Protein AF-A0A5D9C3D9-F1 (afdb_monomer_lite)

Radius of gyration: 16.95 Å; chains: 1; bounding box: 41×36×41 Å

Secondary structure (DSSP, 8-state):
-EE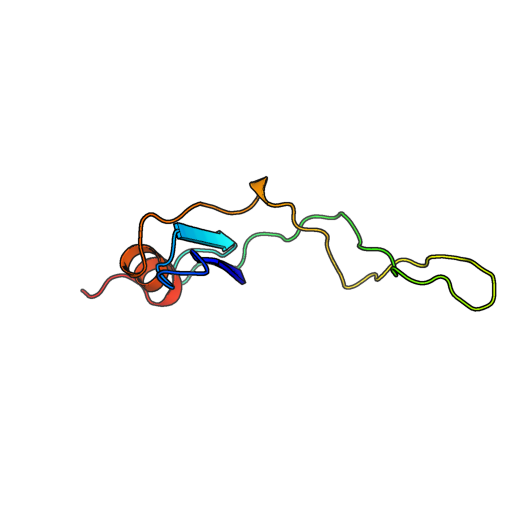EEE-TTT--EEEEEE-S-STTSPPPP--S-EEE-SS--TTS---EEEEEE---GGGSEEESSHHHHHHHHH----

Organism: NCBI:txid2606412

Structure (mmCIF, N/CA/C/O backbone):
data_AF-A0A5D9C3D9-F1
#
_entry.id   AF-A0A5D9C3D9-F1
#
loop_
_atom_site.group_PDB
_atom_site.id
_atom_site.type_symbol
_atom_site.label_atom_id
_atom_site.label_alt_id
_atom_site.label_comp_id
_atom_site.label_asym_id
_atom_site.label_entity_id
_atom_site.label_seq_id
_atom_site.pdbx_PDB_ins_code
_atom_site.Cartn_x
_atom_site.Cartn_y
_atom_site.Cartn_z
_atom_site.occupancy
_atom_site.B_iso_or_equiv
_atom_site.auth_seq_id
_atom_site.auth_comp_id
_atom_site.auth_asym_id
_atom_site.auth_atom_id
_atom_site.pdbx_PDB_model_num
ATOM 1 N N . MET A 1 1 ? 1.244 -6.019 1.993 1.00 92.50 1 MET A N 1
ATOM 2 C CA . MET A 1 1 ? 1.908 -4.696 1.909 1.00 92.50 1 MET A CA 1
ATOM 3 C C . MET A 1 1 ? 0.958 -3.642 2.445 1.00 92.50 1 MET A C 1
ATOM 5 O O . MET A 1 1 ? -0.199 -3.624 2.037 1.00 92.50 1 MET A O 1
ATOM 9 N N . ILE A 1 2 ? 1.455 -2.785 3.335 1.00 96.50 2 ILE A N 1
ATOM 10 C CA . ILE A 1 2 ? 0.702 -1.679 3.932 1.00 96.50 2 ILE A CA 1
ATOM 11 C C . ILE A 1 2 ? 1.313 -0.385 3.403 1.00 96.50 2 ILE A C 1
ATOM 13 O O . ILE A 1 2 ? 2.526 -0.199 3.489 1.00 96.50 2 ILE A O 1
ATOM 17 N N . TRP A 1 3 ? 0.489 0.488 2.833 1.00 97.06 3 TRP A N 1
ATOM 18 C CA . TRP A 1 3 ? 0.902 1.824 2.417 1.00 97.06 3 TRP A CA 1
ATOM 19 C C . TRP A 1 3 ? 0.050 2.859 3.144 1.00 97.06 3 TRP A C 1
ATOM 21 O O . TRP A 1 3 ? -1.129 3.040 2.840 1.00 97.06 3 TRP A O 1
ATOM 31 N N . LEU A 1 4 ? 0.679 3.533 4.103 1.00 96.75 4 LEU A N 1
ATOM 32 C CA . LEU A 1 4 ? 0.087 4.621 4.868 1.00 96.75 4 LEU A CA 1
ATOM 33 C C . LEU A 1 4 ? 0.411 5.960 4.207 1.00 96.75 4 LEU A C 1
ATOM 35 O O . LEU A 1 4 ? 1.527 6.188 3.738 1.00 96.75 4 LEU A O 1
ATOM 39 N N . THR A 1 5 ? -0.579 6.836 4.141 1.00 96.94 5 THR A N 1
ATOM 40 C CA . THR A 1 5 ? -0.392 8.265 3.880 1.00 96.94 5 THR A CA 1
ATOM 41 C C . THR A 1 5 ? -0.805 8.999 5.145 1.00 96.94 5 THR A C 1
ATOM 43 O O . THR A 1 5 ? -1.781 8.600 5.778 1.00 96.94 5 THR A O 1
ATOM 46 N N . TYR A 1 6 ? -0.048 10.021 5.520 1.00 97.12 6 TYR A N 1
ATOM 47 C CA . TYR A 1 6 ? -0.319 10.846 6.687 1.00 97.12 6 TYR A CA 1
ATOM 48 C C . TYR A 1 6 ? -0.207 12.320 6.307 1.00 97.12 6 TYR A C 1
ATOM 50 O O . TYR A 1 6 ? 0.437 12.660 5.309 1.00 97.12 6 TYR A O 1
ATOM 58 N N . ASP A 1 7 ? -0.886 13.165 7.065 1.00 97.44 7 ASP A N 1
ATOM 59 C CA . ASP A 1 7 ? -0.747 14.611 6.985 1.00 97.44 7 ASP A CA 1
ATOM 60 C C . ASP A 1 7 ? 0.550 15.034 7.703 1.00 97.44 7 ASP A C 1
ATOM 62 O O . ASP A 1 7 ? 0.754 14.643 8.851 1.00 97.44 7 ASP A O 1
ATOM 66 N N . PRO A 1 8 ? 1.472 15.765 7.053 1.00 97.06 8 PRO A N 1
ATOM 67 C CA . PRO A 1 8 ? 2.795 16.024 7.616 1.00 97.06 8 PRO A CA 1
ATOM 68 C C . PRO A 1 8 ? 2.800 16.970 8.824 1.00 97.06 8 PRO A C 1
ATOM 70 O O . PRO A 1 8 ? 3.775 16.939 9.574 1.00 97.06 8 PRO A O 1
ATOM 73 N N . ASP A 1 9 ? 1.751 17.772 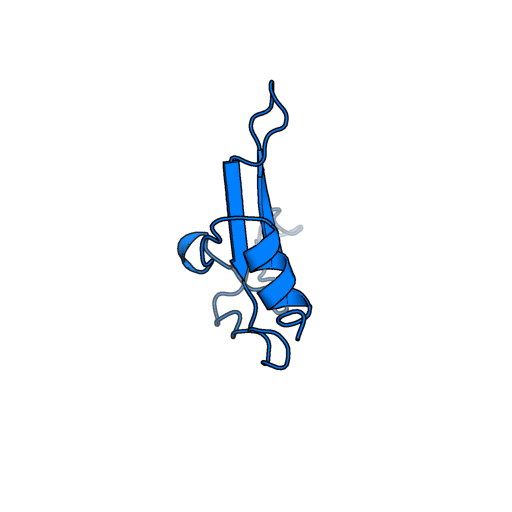9.022 1.00 97.94 9 ASP A N 1
ATOM 74 C CA . ASP A 1 9 ? 1.688 18.771 10.093 1.00 97.94 9 ASP A CA 1
ATOM 75 C C . ASP A 1 9 ? 1.048 18.185 11.359 1.00 97.94 9 ASP A C 1
ATOM 77 O O . ASP A 1 9 ? 1.573 18.329 12.464 1.00 97.94 9 ASP A O 1
ATOM 81 N N . SER A 1 10 ? -0.074 17.486 11.194 1.00 97.56 10 SER A N 1
ATOM 82 C CA . SER A 1 10 ? -0.821 16.838 12.283 1.00 97.56 10 SER A CA 1
ATOM 83 C C . SER A 1 10 ? -0.331 15.424 12.605 1.00 97.56 10 SER A C 1
ATOM 85 O O . SER A 1 10 ? -0.617 14.902 13.681 1.00 97.56 10 SER A O 1
ATOM 87 N N . LEU A 1 11 ? 0.406 14.797 11.681 1.00 95.38 11 LEU A N 1
ATOM 88 C CA . LEU A 1 11 ? 0.815 13.387 11.711 1.00 95.38 11 LEU A CA 1
ATOM 89 C C . LEU A 1 11 ? -0.350 12.386 11.706 1.00 95.38 11 LEU A C 1
ATOM 91 O O . LEU A 1 11 ? -0.139 11.185 11.901 1.00 95.38 11 LEU A O 1
ATOM 95 N N . GLU A 1 12 ? -1.571 12.844 11.431 1.00 96.38 12 GLU A N 1
ATOM 96 C CA . GLU A 1 12 ? -2.738 11.976 11.339 1.00 96.38 12 GLU A CA 1
ATOM 97 C C . GLU A 1 12 ? -2.689 11.108 10.078 1.00 96.38 12 GLU A C 1
ATOM 99 O O . GLU A 1 12 ? -2.324 11.555 8.986 1.00 96.38 12 GLU A O 1
ATOM 104 N N . ILE A 1 13 ? -3.082 9.839 10.210 1.00 96.50 13 ILE A N 1
ATOM 105 C CA . ILE A 1 13 ? -3.167 8.914 9.077 1.00 96.50 13 ILE A CA 1
ATOM 106 C C . ILE A 1 13 ? -4.370 9.301 8.214 1.00 96.50 13 ILE A C 1
ATOM 108 O O . ILE A 1 13 ? -5.515 9.187 8.636 1.00 96.50 13 ILE A O 1
ATOM 112 N N . THR A 1 14 ? -4.111 9.687 6.966 1.00 96.50 14 THR A N 1
ATOM 113 C CA . THR A 1 14 ? -5.138 10.128 6.011 1.00 96.50 14 THR A CA 1
ATOM 114 C C . THR A 1 14 ? -5.604 9.015 5.083 1.00 96.50 14 THR A C 1
ATOM 116 O O . THR A 1 14 ? -6.698 9.071 4.523 1.00 96.50 14 THR A O 1
ATOM 119 N N . THR A 1 15 ? -4.780 7.994 4.840 1.00 97.81 15 THR A N 1
ATOM 120 C CA . THR A 1 15 ? -5.218 6.825 4.070 1.00 97.81 15 THR A CA 1
ATOM 121 C C . THR A 1 15 ? -4.420 5.580 4.405 1.00 97.81 15 THR A C 1
ATOM 123 O O . THR A 1 15 ? -3.188 5.604 4.409 1.00 97.81 15 THR A O 1
ATOM 126 N N . ILE A 1 16 ? -5.126 4.458 4.536 1.00 98.38 16 ILE A N 1
ATOM 127 C CA . ILE A 1 16 ? -4.548 3.123 4.662 1.00 98.38 16 ILE A CA 1
ATOM 128 C C . ILE A 1 16 ? -4.825 2.349 3.375 1.00 98.38 16 ILE A C 1
ATOM 130 O O . ILE A 1 16 ? -5.976 2.138 2.996 1.00 98.38 16 ILE A O 1
ATOM 134 N N . ARG A 1 17 ? -3.769 1.924 2.679 1.00 98.19 17 ARG A N 1
ATOM 135 C CA . ARG A 1 17 ? -3.855 1.057 1.497 1.00 98.19 17 ARG A CA 1
ATOM 136 C C . ARG A 1 17 ? -3.335 -0.332 1.818 1.00 98.19 17 ARG A C 1
ATOM 138 O O . ARG A 1 17 ? -2.183 -0.489 2.225 1.00 98.19 17 ARG A O 1
ATOM 145 N N . TRP A 1 18 ? -4.167 -1.331 1.561 1.00 97.50 18 TRP A N 1
ATOM 146 C CA . TRP A 1 18 ? -3.890 -2.738 1.801 1.00 97.50 18 TRP A CA 1
ATOM 147 C C . TRP A 1 18 ? -3.749 -3.514 0.496 1.00 97.50 18 TRP A C 1
ATOM 149 O O . TRP A 1 18 ? -4.601 -3.445 -0.389 1.00 97.50 18 TRP A O 1
ATOM 159 N N . PHE A 1 19 ? -2.667 -4.279 0.395 1.00 97.31 19 PHE A N 1
ATOM 160 C CA . PHE A 1 19 ? -2.511 -5.326 -0.606 1.00 97.31 19 PHE A CA 1
ATOM 161 C C . PHE A 1 19 ? -2.084 -6.611 0.100 1.00 97.31 19 PHE A C 1
ATOM 163 O O . PHE A 1 19 ? -0.919 -6.766 0.484 1.00 97.31 19 PHE A O 1
ATOM 170 N N . GLY A 1 20 ? -3.045 -7.503 0.295 1.00 95.69 20 GLY A N 1
ATOM 171 C CA . GLY A 1 20 ? -2.914 -8.781 0.983 1.00 95.69 20 GLY A CA 1
ATOM 172 C C . GLY A 1 20 ? -4.267 -9.498 1.014 1.00 95.69 20 GLY A C 1
ATOM 173 O O . GLY A 1 20 ? -5.269 -8.924 0.585 1.00 95.69 20 GLY A O 1
ATOM 174 N N . GLY A 1 21 ? -4.276 -10.750 1.466 1.00 93.00 21 GLY A N 1
ATOM 175 C CA . GLY A 1 21 ? -5.511 -11.489 1.742 1.00 93.00 21 GLY A CA 1
ATOM 176 C C . GLY A 1 21 ? -6.068 -11.102 3.110 1.00 93.00 21 GLY A C 1
ATOM 177 O O . GLY A 1 21 ? -5.449 -10.305 3.819 1.00 93.00 21 GLY A O 1
ATOM 178 N N . ARG A 1 22 ? -7.219 -11.648 3.497 1.00 93.06 22 ARG A N 1
ATOM 179 C CA . ARG A 1 22 ? -7.641 -11.626 4.907 1.00 93.06 22 ARG A CA 1
ATOM 180 C C . ARG A 1 22 ? -6.744 -12.544 5.745 1.00 93.06 22 ARG A C 1
ATOM 182 O O . ARG A 1 22 ? -5.967 -13.335 5.208 1.00 93.06 22 ARG A O 1
ATOM 189 N N . PHE A 1 23 ? -6.877 -12.484 7.067 1.00 94.75 23 PHE A N 1
ATOM 190 C CA . PHE A 1 23 ? -6.218 -13.442 7.950 1.00 94.75 23 PHE A CA 1
ATOM 191 C C . PHE A 1 23 ? -6.562 -14.887 7.550 1.00 94.75 23 PHE A C 1
ATOM 193 O O . PHE A 1 23 ? -7.730 -15.231 7.377 1.00 94.75 23 PHE A O 1
ATOM 200 N N . GLY A 1 24 ? -5.530 -15.716 7.372 1.00 94.44 24 GLY A N 1
ATOM 201 C CA . GLY A 1 24 ? -5.654 -17.098 6.897 1.00 94.44 24 GLY A CA 1
ATOM 202 C C . GLY A 1 24 ? -5.755 -17.264 5.374 1.00 94.44 24 GLY A C 1
ATOM 203 O O . GLY A 1 24 ? -5.644 -18.387 4.886 1.00 94.44 24 GLY A O 1
ATOM 204 N N . GLU A 1 25 ? -5.909 -16.183 4.605 1.00 94.75 25 GLU A N 1
ATOM 205 C CA . GLU A 1 25 ? -5.938 -16.240 3.142 1.00 94.75 25 GLU A CA 1
ATOM 206 C C . GLU A 1 25 ? -4.535 -16.085 2.531 1.00 94.75 25 GLU A C 1
ATOM 208 O O . GLU A 1 25 ? -3.673 -15.384 3.076 1.00 94.75 25 GLU A O 1
ATOM 213 N N . PRO A 1 26 ? -4.281 -16.703 1.362 1.00 93.50 26 PRO A N 1
ATOM 214 C CA . PRO A 1 26 ? -3.026 -16.515 0.651 1.00 93.50 26 PRO A CA 1
ATOM 215 C C . PRO A 1 26 ? -2.860 -15.067 0.176 1.00 93.50 26 PRO A C 1
ATOM 217 O O . PRO A 1 26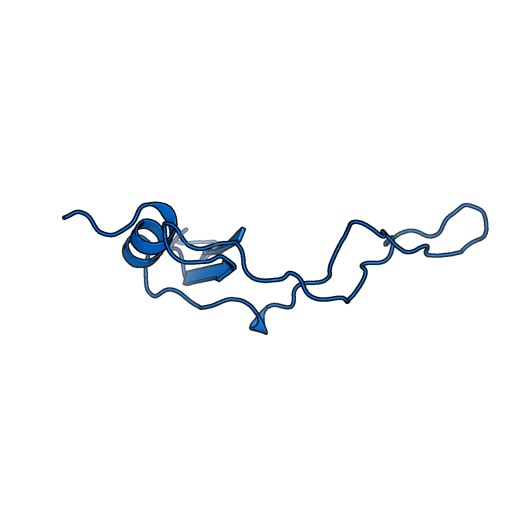 ? -3.817 -14.320 -0.038 1.00 93.50 26 PRO A O 1
ATOM 220 N N . MET A 1 27 ? -1.610 -14.676 -0.067 1.00 92.19 27 MET A N 1
ATOM 221 C CA . MET A 1 27 ? -1.318 -13.376 -0.660 1.00 92.19 27 MET A CA 1
ATOM 222 C C . MET A 1 27 ? -1.901 -13.287 -2.086 1.00 92.19 27 MET A C 1
ATOM 224 O O . MET A 1 27 ? -1.717 -14.220 -2.874 1.00 92.19 27 MET A O 1
ATOM 228 N N . PRO A 1 28 ? -2.534 -12.160 -2.468 1.00 94.69 28 PRO A N 1
ATOM 229 C CA . PRO A 1 28 ? -2.992 -11.943 -3.828 1.00 94.69 28 PRO A CA 1
ATOM 230 C C . PRO A 1 28 ? -1.833 -12.020 -4.821 1.00 94.69 28 PRO A C 1
ATOM 232 O O . PRO A 1 28 ? -0.713 -11.585 -4.535 1.00 94.69 28 PRO A O 1
ATOM 235 N N . ALA A 1 29 ? -2.117 -12.522 -6.021 1.00 94.75 29 ALA A N 1
ATOM 236 C CA . ALA A 1 29 ? -1.130 -12.590 -7.088 1.00 94.75 29 ALA A CA 1
ATOM 237 C C . ALA A 1 29 ? -0.557 -11.198 -7.413 1.00 94.75 29 ALA A C 1
ATOM 239 O O . ALA A 1 29 ? -1.293 -10.223 -7.580 1.00 94.75 29 ALA A O 1
ATOM 240 N N . LEU A 1 30 ? 0.769 -11.120 -7.561 1.00 94.50 30 LEU A N 1
ATOM 241 C CA . LEU A 1 30 ? 1.479 -9.874 -7.881 1.00 94.50 30 LEU A CA 1
ATOM 242 C C . LEU A 1 30 ? 1.321 -9.445 -9.355 1.00 94.50 30 LEU A C 1
ATOM 244 O O . LEU A 1 30 ? 1.702 -8.332 -9.721 1.00 94.50 30 LEU A O 1
ATOM 248 N N . GLY A 1 31 ? 0.770 -10.329 -10.192 1.00 94.12 31 GLY A N 1
ATOM 249 C CA . GLY A 1 31 ? 0.669 -10.177 -11.642 1.00 94.12 31 GLY A CA 1
ATOM 250 C C . GLY A 1 31 ? 1.989 -10.440 -12.373 1.00 94.12 31 GLY A C 1
ATOM 251 O O . GLY A 1 31 ? 3.002 -10.799 -11.771 1.00 94.12 31 GLY A O 1
ATOM 252 N N . ASP A 1 32 ? 1.983 -10.218 -13.688 1.00 95.06 32 ASP A N 1
ATOM 253 C CA . ASP A 1 32 ? 3.083 -10.631 -14.579 1.00 95.06 32 ASP A CA 1
ATOM 254 C C . ASP A 1 32 ? 3.979 -9.477 -15.036 1.00 95.06 32 ASP A C 1
ATOM 256 O O . ASP A 1 32 ? 4.989 -9.674 -15.713 1.00 95.06 32 ASP A O 1
ATOM 260 N N . ARG A 1 33 ? 3.647 -8.236 -14.659 1.00 96.25 33 ARG A N 1
ATOM 261 C CA . ARG A 1 33 ? 4.407 -7.060 -15.093 1.00 96.25 33 ARG A CA 1
ATOM 262 C C . ARG A 1 33 ? 5.754 -6.988 -14.373 1.00 96.25 33 ARG A C 1
ATOM 264 O O . ARG A 1 33 ? 5.831 -6.546 -13.228 1.00 96.25 33 ARG A O 1
ATOM 271 N N . ILE A 1 34 ? 6.821 -7.367 -15.072 1.00 96.00 34 ILE A N 1
ATOM 272 C CA . ILE A 1 34 ? 8.198 -7.361 -14.561 1.00 96.00 34 ILE A CA 1
ATOM 273 C C . ILE A 1 34 ? 8.731 -5.925 -14.433 1.00 96.00 34 ILE A C 1
ATOM 275 O O . ILE A 1 34 ? 8.652 -5.124 -15.371 1.00 96.00 34 ILE A O 1
ATOM 279 N N . ALA A 1 35 ? 9.305 -5.594 -13.274 1.00 94.62 35 ALA A N 1
ATOM 280 C CA . ALA A 1 35 ? 9.947 -4.297 -13.062 1.00 94.62 35 ALA A CA 1
ATOM 281 C C . ALA A 1 35 ? 11.282 -4.199 -13.824 1.00 94.62 35 ALA A C 1
ATOM 283 O O . ALA A 1 35 ? 11.965 -5.194 -14.052 1.00 94.62 35 ALA A O 1
ATOM 284 N N . ARG A 1 36 ? 11.704 -2.986 -14.193 1.00 93.75 36 ARG A N 1
ATOM 285 C CA . ARG A 1 36 ? 13.008 -2.740 -14.837 1.00 93.75 36 ARG A CA 1
ATOM 286 C C . ARG A 1 36 ? 13.941 -1.983 -13.904 1.00 93.75 36 ARG A C 1
ATOM 288 O O . ARG A 1 36 ? 13.491 -1.217 -13.055 1.00 93.75 36 ARG A O 1
ATOM 295 N N . ARG A 1 37 ? 15.251 -2.184 -14.066 1.00 91.38 37 ARG A N 1
ATOM 296 C CA . ARG A 1 37 ? 16.261 -1.395 -13.348 1.00 91.38 37 ARG A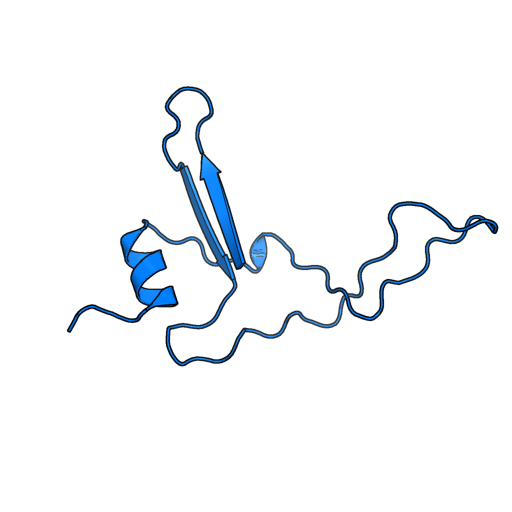 CA 1
ATOM 297 C C . ARG A 1 37 ? 16.128 0.085 -13.713 1.00 91.38 37 ARG A C 1
ATOM 299 O O . ARG A 1 37 ? 16.023 0.435 -14.886 1.00 91.38 37 ARG A O 1
ATOM 306 N N . THR A 1 38 ? 16.170 0.952 -12.704 1.00 89.50 38 THR A N 1
ATOM 307 C CA . THR A 1 38 ? 16.068 2.405 -12.896 1.00 89.50 38 THR A CA 1
ATOM 308 C C . THR A 1 38 ? 17.304 2.965 -13.600 1.00 89.50 38 THR A C 1
ATOM 310 O O . THR A 1 38 ? 17.174 3.809 -14.488 1.00 89.50 38 THR A O 1
ATOM 313 N N . ARG A 1 39 ? 18.493 2.451 -13.246 1.00 91.31 39 ARG A N 1
ATOM 314 C CA . ARG A 1 39 ? 19.772 2.785 -13.886 1.00 91.31 39 ARG A CA 1
ATOM 315 C C . ARG A 1 39 ? 20.131 1.752 -14.968 1.00 91.31 39 ARG A C 1
ATOM 317 O O . ARG A 1 39 ? 19.946 0.556 -14.718 1.00 91.31 39 ARG A O 1
ATOM 324 N N . PRO A 1 40 ? 20.620 2.189 -16.142 1.00 89.38 40 PRO A N 1
ATOM 325 C CA . PRO A 1 40 ? 21.167 1.288 -17.152 1.00 89.38 40 PRO A CA 1
ATOM 326 C C . PRO A 1 40 ? 22.434 0.562 -16.670 1.00 89.38 40 PRO A C 1
ATOM 328 O O . PRO A 1 40 ? 23.078 1.007 -15.721 1.00 89.38 40 PRO A O 1
ATOM 331 N N . ASN A 1 41 ? 22.780 -0.557 -17.309 1.00 89.75 41 ASN A N 1
ATOM 332 C CA . ASN A 1 41 ? 24.077 -1.217 -17.131 1.00 89.75 41 ASN A CA 1
ATOM 333 C C . ASN A 1 41 ? 25.193 -0.473 -17.901 1.00 89.75 41 ASN A C 1
ATOM 335 O O . ASN A 1 41 ? 24.938 0.565 -18.511 1.00 89.75 41 ASN A O 1
ATOM 339 N N . ALA A 1 42 ? 26.416 -1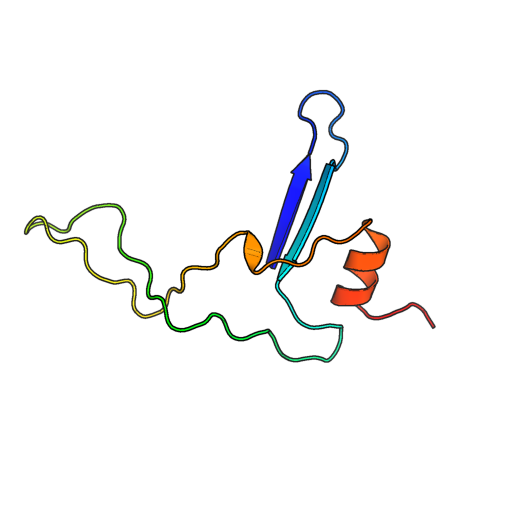.014 -17.883 1.00 91.00 42 ALA A N 1
ATOM 340 C CA . ALA A 1 42 ? 27.567 -0.446 -18.595 1.00 91.00 42 ALA A CA 1
ATOM 341 C C . ALA A 1 42 ? 27.325 -0.267 -20.109 1.00 91.00 42 ALA A C 1
ATOM 343 O O . ALA A 1 42 ? 27.839 0.673 -20.699 1.00 91.00 42 ALA A O 1
ATOM 344 N N . ASP A 1 43 ? 26.463 -1.094 -20.709 1.00 92.75 43 ASP A N 1
ATOM 345 C CA . ASP A 1 43 ? 26.083 -1.015 -22.128 1.00 92.75 43 ASP A CA 1
ATOM 346 C C . ASP A 1 43 ? 24.882 -0.084 -22.386 1.00 92.75 43 ASP A C 1
ATOM 348 O O . ASP A 1 43 ? 24.268 -0.130 -23.454 1.00 92.75 43 ASP A O 1
ATOM 352 N N . GLY A 1 44 ? 24.449 0.696 -21.390 1.00 91.81 44 GLY A N 1
ATOM 353 C CA . GLY A 1 44 ? 23.300 1.595 -21.515 1.00 91.81 44 GLY A CA 1
ATOM 354 C C . GLY A 1 44 ? 21.930 0.899 -21.517 1.00 91.81 44 GLY A C 1
ATOM 355 O O . GLY A 1 44 ? 20.909 1.549 -21.759 1.00 91.81 44 GLY A O 1
ATOM 356 N N . LYS A 1 45 ? 21.842 -0.399 -21.192 1.00 91.25 45 LYS A N 1
ATOM 357 C CA . LYS A 1 45 ? 20.586 -1.173 -21.199 1.00 91.25 45 LYS A CA 1
ATOM 358 C C . LYS A 1 45 ? 19.927 -1.238 -19.818 1.00 91.25 45 LYS A C 1
ATOM 360 O O . LYS A 1 45 ? 20.544 -1.609 -18.819 1.00 91.25 45 LYS A O 1
ATOM 365 N N . LYS A 1 46 ? 18.618 -0.959 -19.754 1.00 90.56 46 LYS A N 1
ATOM 366 C CA . LYS A 1 46 ? 17.784 -1.173 -18.552 1.00 90.56 46 LYS A CA 1
ATOM 367 C C . LYS A 1 46 ? 17.199 -2.584 -18.546 1.00 90.56 46 LYS A C 1
ATOM 369 O O . LYS A 1 46 ? 16.132 -2.844 -19.113 1.00 90.56 46 LYS A O 1
ATOM 374 N N . LEU A 1 47 ? 17.914 -3.493 -17.894 1.00 92.12 47 LEU A N 1
ATOM 375 C CA . LEU A 1 47 ? 17.525 -4.897 -17.794 1.00 92.12 47 LEU A CA 1
ATOM 376 C C . LEU A 1 47 ? 16.310 -5.104 -16.864 1.00 92.12 47 LEU A C 1
ATOM 378 O O . LEU A 1 47 ? 16.112 -4.323 -15.921 1.00 92.12 47 LEU A O 1
ATOM 382 N N . PRO A 1 48 ? 15.485 -6.137 -17.121 1.00 94.50 48 PRO A N 1
ATOM 383 C CA . PRO A 1 48 ? 14.426 -6.545 -16.205 1.00 94.50 48 PRO A CA 1
ATOM 384 C C . PRO A 1 48 ? 14.994 -6.994 -14.849 1.00 94.50 48 PRO A C 1
ATOM 386 O O . PRO A 1 48 ? 16.137 -7.440 -14.743 1.00 94.50 48 PRO A O 1
ATOM 389 N N . ARG A 1 49 ? 14.177 -6.873 -13.803 1.00 93.25 49 ARG A N 1
ATOM 390 C CA . ARG A 1 49 ? 14.361 -7.529 -12.506 1.00 93.25 49 ARG A CA 1
ATOM 391 C C . ARG A 1 49 ? 13.341 -8.657 -12.438 1.00 93.25 49 ARG A C 1
ATOM 393 O O . ARG A 1 49 ? 12.206 -8.421 -12.040 1.00 93.25 49 ARG A O 1
ATOM 400 N N . THR A 1 50 ? 13.725 -9.838 -12.913 1.00 92.62 50 THR A N 1
ATOM 401 C CA . THR A 1 50 ? 12.834 -10.993 -13.135 1.00 92.62 50 THR A CA 1
ATOM 402 C C . THR A 1 50 ? 12.048 -11.407 -11.899 1.00 92.62 50 THR A C 1
ATOM 404 O O . THR A 1 50 ? 10.911 -11.845 -12.041 1.00 92.62 50 THR A O 1
ATOM 407 N N . ASP A 1 51 ? 12.583 -11.159 -10.706 1.00 94.56 51 ASP A N 1
ATOM 408 C CA . ASP A 1 51 ? 11.939 -11.521 -9.437 1.00 94.56 51 ASP A CA 1
ATOM 409 C C . ASP A 1 51 ? 11.086 -10.382 -8.854 1.00 94.56 51 ASP A C 1
ATOM 411 O O . ASP A 1 51 ? 10.542 -10.483 -7.761 1.00 94.56 51 ASP A O 1
ATOM 415 N N . HIS A 1 52 ? 10.966 -9.260 -9.571 1.00 94.94 52 HIS A N 1
ATOM 416 C CA . HIS A 1 52 ? 10.219 -8.085 -9.132 1.00 94.94 52 HIS A CA 1
ATOM 417 C C . HIS A 1 52 ? 8.979 -7.884 -10.004 1.00 94.94 52 HIS A C 1
ATOM 419 O O . HIS A 1 52 ? 9.023 -8.019 -11.234 1.00 94.94 52 HIS A O 1
ATOM 425 N N . ARG A 1 53 ? 7.873 -7.486 -9.373 1.00 95.81 53 ARG A N 1
ATOM 426 C CA . ARG A 1 53 ? 6.622 -7.128 -10.050 1.00 95.81 53 ARG A CA 1
ATOM 427 C C . ARG A 1 53 ? 6.230 -5.686 -9.784 1.00 95.81 53 ARG A C 1
ATOM 429 O O . ARG A 1 53 ? 6.554 -5.116 -8.746 1.00 95.81 53 ARG A O 1
ATOM 436 N N . VAL A 1 54 ? 5.553 -5.094 -10.760 1.00 95.19 54 VAL A N 1
ATOM 437 C CA . VAL A 1 54 ? 4.991 -3.747 -10.660 1.00 95.19 54 VAL A CA 1
ATOM 438 C C . VAL A 1 54 ? 3.568 -3.846 -10.123 1.00 95.19 54 VAL A C 1
ATOM 440 O O . VAL A 1 54 ? 2.684 -4.343 -10.815 1.00 95.19 54 VAL A O 1
ATOM 443 N N . LEU A 1 55 ? 3.342 -3.308 -8.925 1.00 94.81 55 LEU A N 1
ATOM 444 C CA . LEU A 1 55 ? 2.010 -3.121 -8.353 1.00 94.81 55 LEU A CA 1
ATOM 445 C C . LEU A 1 55 ? 1.573 -1.663 -8.521 1.00 94.81 55 LEU A C 1
ATOM 447 O O . LEU A 1 55 ? 2.297 -0.743 -8.142 1.00 94.81 55 LEU A O 1
ATOM 451 N N . THR A 1 56 ? 0.389 -1.439 -9.090 1.00 95.19 56 THR A N 1
ATOM 452 C CA . THR A 1 56 ? -0.199 -0.097 -9.222 1.00 95.19 56 THR A CA 1
ATOM 453 C C . THR A 1 56 ? -1.004 0.270 -7.979 1.00 95.19 56 THR A C 1
ATOM 455 O O . THR A 1 56 ? -1.558 -0.597 -7.311 1.00 95.19 56 THR A O 1
ATOM 458 N N . ARG A 1 57 ? -1.156 1.570 -7.695 1.00 95.69 57 ARG A N 1
ATOM 459 C CA . ARG A 1 57 ? -1.974 2.061 -6.566 1.00 95.69 57 ARG A CA 1
ATOM 460 C C . ARG A 1 57 ? -3.418 1.543 -6.597 1.00 95.69 57 ARG A C 1
ATOM 462 O O . ARG A 1 57 ? -3.977 1.275 -5.544 1.00 95.69 57 ARG A O 1
ATOM 469 N N . SER A 1 58 ? -3.997 1.359 -7.785 1.00 95.69 58 SER A N 1
ATOM 470 C CA . SER A 1 58 ? -5.359 0.832 -7.973 1.00 95.69 58 SER A CA 1
ATOM 471 C C . SER A 1 58 ? -5.548 -0.617 -7.518 1.00 95.69 58 SER A C 1
ATOM 473 O O . SER A 1 58 ? -6.678 -1.060 -7.365 1.00 95.69 58 SER A O 1
ATOM 475 N N . ARG A 1 59 ? -4.462 -1.372 -7.309 1.00 96.44 59 ARG A N 1
ATOM 476 C CA . ARG A 1 59 ? -4.518 -2.759 -6.827 1.00 96.44 59 ARG A CA 1
ATOM 477 C C . ARG A 1 59 ? -4.754 -2.861 -5.323 1.00 96.44 59 ARG A C 1
ATOM 479 O O . ARG A 1 59 ? -4.976 -3.972 -4.853 1.00 96.44 59 ARG A O 1
ATOM 486 N N . PHE A 1 60 ? -4.659 -1.747 -4.603 1.00 97.31 60 PHE A N 1
ATOM 487 C CA . PHE A 1 60 ? -4.794 -1.694 -3.157 1.00 97.31 60 PHE A CA 1
ATOM 488 C C . PHE A 1 60 ? -6.230 -1.375 -2.770 1.00 97.31 60 PHE A C 1
ATOM 490 O O . PHE A 1 60 ? -6.823 -0.432 -3.297 1.00 97.31 60 PHE A O 1
ATOM 497 N N . THR A 1 61 ? -6.738 -2.101 -1.786 1.00 97.12 61 THR A N 1
ATOM 498 C CA . THR A 1 61 ? -7.989 -1.765 -1.111 1.00 97.12 61 THR A CA 1
ATOM 499 C C . THR A 1 61 ? -7.721 -0.632 -0.128 1.00 97.12 61 THR A C 1
ATOM 501 O O . THR A 1 61 ? -6.729 -0.664 0.602 1.00 97.12 61 THR A O 1
ATOM 504 N N . ILE A 1 62 ? -8.578 0.388 -0.113 1.00 97.94 62 ILE A N 1
ATOM 505 C CA . ILE A 1 62 ? -8.531 1.429 0.917 1.00 97.94 62 ILE A CA 1
ATOM 506 C C . ILE A 1 62 ? -9.271 0.899 2.140 1.00 97.94 62 ILE A C 1
ATOM 508 O O . ILE A 1 62 ? -10.416 0.470 2.019 1.00 97.94 62 ILE A O 1
ATOM 512 N N . LEU A 1 63 ? -8.607 0.911 3.292 1.00 97.75 63 LEU A N 1
ATOM 513 C CA . LEU A 1 63 ? -9.214 0.538 4.565 1.00 97.75 63 LEU A CA 1
ATOM 514 C C . LEU A 1 63 ? -9.656 1.800 5.316 1.00 97.75 63 LEU A C 1
ATOM 516 O O . LEU A 1 63 ? -8.967 2.820 5.216 1.00 97.75 63 LEU A O 1
ATOM 520 N N . PRO A 1 64 ? -10.789 1.743 6.037 1.00 96.44 64 PRO A N 1
ATOM 521 C CA . PRO A 1 64 ? -11.349 2.904 6.723 1.00 96.44 64 PRO A CA 1
ATOM 522 C C . PRO A 1 64 ? -10.502 3.349 7.920 1.00 96.44 64 PRO A C 1
ATOM 524 O O . PRO A 1 64 ? -10.413 4.543 8.184 1.00 96.44 64 PRO A O 1
ATOM 527 N N . ASP A 1 65 ? -9.862 2.410 8.620 1.00 95.38 65 ASP A N 1
ATOM 528 C CA . ASP A 1 65 ? -9.129 2.672 9.855 1.00 95.38 65 ASP A CA 1
ATOM 529 C C . ASP A 1 65 ? -8.106 1.561 10.174 1.00 95.38 65 ASP A C 1
ATOM 531 O O . ASP A 1 65 ? -7.916 0.595 9.424 1.00 95.38 65 ASP A O 1
ATOM 535 N N . ILE A 1 66 ? -7.401 1.734 11.296 1.00 95.25 66 ILE A N 1
ATOM 536 C CA . ILE A 1 66 ? -6.410 0.780 11.805 1.00 95.25 66 ILE A CA 1
ATOM 537 C C . ILE A 1 66 ? -7.063 -0.516 12.308 1.00 95.25 66 ILE A C 1
ATOM 539 O O . ILE A 1 66 ? -6.423 -1.564 12.232 1.00 95.25 66 ILE A O 1
ATOM 543 N N . GLY A 1 67 ? -8.318 -0.481 12.762 1.00 95.50 67 GLY A N 1
ATOM 544 C CA . GLY A 1 67 ? -9.061 -1.677 13.170 1.00 95.50 67 GLY A CA 1
ATOM 545 C C . GLY A 1 67 ? -9.276 -2.625 11.992 1.00 95.50 67 GLY A C 1
ATOM 546 O O . GLY A 1 67 ? -8.871 -3.780 12.047 1.00 95.50 67 GLY A O 1
ATOM 547 N N . ALA A 1 68 ? -9.758 -2.107 10.862 1.00 95.81 68 ALA A N 1
ATOM 548 C CA . ALA A 1 68 ? -9.913 -2.875 9.627 1.00 95.81 68 ALA A CA 1
ATOM 549 C C . ALA A 1 68 ? -8.575 -3.419 9.088 1.00 95.81 68 ALA A C 1
ATOM 551 O O . ALA A 1 68 ? -8.527 -4.464 8.433 1.00 95.81 68 ALA A O 1
ATOM 552 N N . LEU A 1 69 ? -7.468 -2.711 9.335 1.00 96.31 69 LEU A N 1
ATOM 553 C CA . LEU A 1 69 ? -6.132 -3.230 9.045 1.00 96.31 69 LEU A CA 1
ATOM 554 C C . LEU A 1 69 ? -5.763 -4.386 9.983 1.00 96.31 69 LEU A C 1
ATOM 556 O O . LEU A 1 69 ? -5.251 -5.398 9.507 1.00 96.31 69 LEU A O 1
ATOM 560 N N . ALA A 1 70 ? -6.027 -4.250 11.282 1.00 95.81 70 ALA A N 1
ATOM 561 C CA . ALA A 1 70 ? -5.789 -5.299 12.266 1.00 95.81 70 ALA A CA 1
ATOM 562 C C . ALA A 1 70 ? -6.608 -6.561 11.954 1.00 95.81 70 ALA A C 1
ATOM 564 O O . ALA A 1 70 ? -6.032 -7.646 11.935 1.00 95.81 70 ALA A O 1
ATOM 565 N N . ASP A 1 71 ? -7.882 -6.423 11.580 1.00 95.44 71 ASP A N 1
ATOM 566 C CA . ASP A 1 71 ? -8.737 -7.545 11.170 1.00 95.44 71 ASP A CA 1
ATOM 567 C C . ASP A 1 71 ? -8.150 -8.308 9.970 1.00 95.44 71 ASP A C 1
ATOM 569 O O . ASP A 1 71 ? -8.172 -9.539 9.920 1.00 95.44 71 ASP A O 1
ATOM 573 N N . ASN A 1 72 ? -7.569 -7.596 8.998 1.00 94.94 72 ASN A N 1
ATOM 574 C CA . ASN A 1 72 ? -6.905 -8.234 7.857 1.00 94.94 72 ASN A CA 1
ATOM 575 C C . ASN A 1 72 ? -5.586 -8.920 8.241 1.00 94.94 72 ASN A C 1
ATOM 577 O O . ASN A 1 72 ? -5.212 -9.906 7.607 1.00 94.94 72 ASN A O 1
ATOM 581 N N . LEU A 1 73 ? -4.872 -8.407 9.245 1.00 94.69 73 LEU A N 1
ATOM 582 C CA . LEU A 1 73 ? -3.584 -8.950 9.682 1.00 94.69 73 LEU A CA 1
ATOM 583 C C . LEU A 1 73 ? -3.726 -10.139 10.634 1.00 94.69 73 LEU A C 1
ATOM 585 O O . LEU A 1 73 ? -2.927 -11.070 10.556 1.00 94.69 73 LEU A O 1
ATOM 589 N N . PHE A 1 74 ? -4.709 -10.095 11.530 1.00 93.94 74 PHE A N 1
ATOM 590 C CA . PHE A 1 74 ? -4.793 -10.978 12.696 1.00 93.94 74 PHE A CA 1
ATOM 591 C C . PHE A 1 74 ? -6.148 -11.677 12.839 1.00 93.94 74 PHE A C 1
ATOM 593 O O . PHE A 1 74 ? -6.287 -12.564 13.678 1.00 93.94 74 PHE A O 1
ATOM 600 N N . GLY A 1 75 ? -7.127 -11.316 12.009 1.00 91.75 75 GLY A N 1
ATOM 601 C CA . GLY A 1 75 ? -8.507 -11.749 12.167 1.00 91.75 75 GLY A CA 1
ATOM 602 C C . GLY A 1 75 ? -9.233 -10.901 13.205 1.00 91.75 75 GLY A C 1
ATOM 603 O O . GLY A 1 75 ? -8.636 -10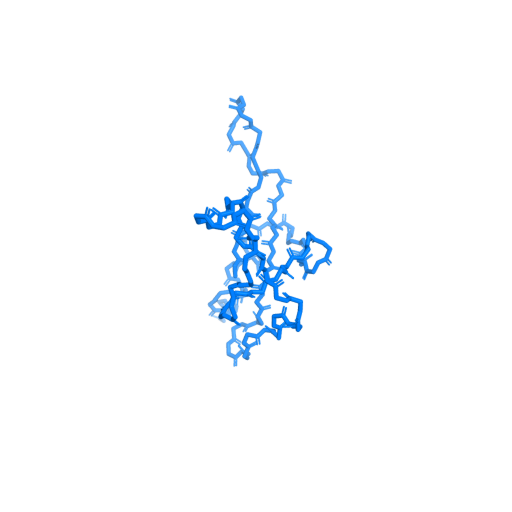.082 13.903 1.00 91.75 75 GLY A O 1
ATOM 604 N N . ASN A 1 76 ? -10.544 -11.091 13.292 1.00 86.88 76 ASN A N 1
ATOM 605 C CA . ASN A 1 76 ? -11.357 -10.370 14.259 1.00 86.88 76 ASN A CA 1
ATOM 606 C C . ASN A 1 76 ? -11.081 -10.921 15.664 1.00 86.88 76 ASN A C 1
ATOM 608 O O . ASN A 1 76 ? -11.036 -12.141 15.853 1.00 86.88 76 ASN A O 1
ATOM 612 N N . ALA A 1 77 ? -10.971 -10.033 16.654 1.00 64.06 77 ALA A N 1
ATOM 613 C CA . ALA A 1 77 ? -11.083 -10.438 18.051 1.00 64.06 77 ALA A CA 1
ATOM 614 C C . ALA A 1 77 ? -12.465 -11.084 18.244 1.00 64.06 77 ALA A C 1
ATOM 616 O O . ALA A 1 77 ? -13.490 -10.433 18.038 1.00 64.06 77 ALA A O 1
ATOM 617 N N . SER A 1 78 ? -12.468 -12.387 18.520 1.00 56.47 78 SER A N 1
ATOM 618 C CA . SER A 1 78 ? -13.676 -13.156 18.843 1.00 56.47 78 SER A CA 1
ATOM 619 C C . SER A 1 78 ? -14.050 -12.970 20.305 1.00 56.47 78 SER A C 1
ATOM 621 O O . SER A 1 78 ? -13.111 -12.847 21.125 1.00 56.47 78 SER A O 1
#

Foldseek 3Di:
DWDWDADPPVRHTPWIWDQAAAVVDHGDDLDDAWDWDPAADPVRDTHTPRVDGDDDSVNTDIDPDVQSVCCRVPNDDD

pLDDT: mean 93.9, std 5.97, range [56.47, 98.38]

Sequence (78 aa):
MIWLTYDPDSLEITTIRWFGGRFGEPMPALGDRIARRTRPNADGKKLPRTDHRVLTRSRFTILPDIGALADNLFGNAS